Protein AF-G0YP04-F1 (afdb_monomer)

Nearest PDB structures (foldseek):
  8ox1-assembly1_G  TM=1.005E+00  e=1.441E-09  Homo sapiens
  6ler-assembly2_Q  TM=9.928E-01  e=1.262E-09  Homo sapiens
  6jr0-assembly1_G  TM=1.001E+00  e=1.876E-09  Homo sapiens
  5z23-assembly1_G  TM=1.005E+00  e=2.287E-09  Homo sapiens
  2pyo-assembly1_C  TM=1.008E+00  e=2.443E-09  Drosophila melanogaster

Organism: NCBI:txid1050409

Solvent-accessible surface area (backbone atoms only — not comparable to full-atom values): 4100 Å² total; per-residue (Å²): 134,92,77,52,66,18,70,75,69,75,44,89,42,62,22,66,56,44,41,53,50,52,62,72,63,68,77,51,99,71,81,62,85,60,54,24,48,54,52,32,49,53,53,44,51,55,49,50,56,51,49,53,56,44,47,52,53,20,49,76,70,76,36,96,61,77,75,136

pLDDT: mean 97.87, std 2.41, range [80.06, 98.81]

Mean predicted aligned error: 2.55 Å

Secondary structure (DSSP, 8-state):
-PPPHHHHHT-SS-HHHHHHHHHHTTS-S---SSHHHHHHHHHHHHHHHHHHHHHHHHHHTT-SS---

Foldseek 3Di:
DDDAPCRVLVAPFRLVVQVVVVCVVPPDPDDDPCNSSVVRVVVRVVVVVVCVVQCVVCVVVVHPDRDD

Sequence (68 aa):
KAKSRSSRAGLQFPVGRVHRLLRKGNYAERVGAGAPVYLAAVLEYLTAEILELAGNAARDNKKTRIIP

InterPro domains:
  IPR002119 Histone H2A [PR00620] (1-23)
  IPR002119 Histone H2A [PR00620] (30-45)
  IPR002119 Histone H2A [PR00620] (45-58)
  IPR002119 Histone H2A [PR00620] (59-68)
  IPR002119 Histone H2A [PTHR23430] (2-68)
  IPR002119 Histone H2A [SM00414] (1-68)
  IPR007125 Core Histone H2A/H2B/H3 domain [PF00125] (3-67)
  IPR009072 Histone-fold [G3DSA:1.10.20.10] (1-68)
  IPR009072 Histone-fold [SSF47113] (2-68)
  IPR032458 Histone H2A conserved site [PS00046] (9-15)
  IPR061508 Histone H2A, histone fold [cd00074] (3-68)

Radius of gyration: 15.95 Å; Cα contacts (8 Å, |Δi|>4): 49; chains: 1; bounding box: 32×23×43 Å

Structure (mmCIF, N/CA/C/O backbone):
data_AF-G0YP04-F1
#
_entry.id   AF-G0YP04-F1
#
loop_
_atom_site.group_PDB
_atom_site.id
_atom_site.type_symbol
_atom_site.label_atom_id
_atom_site.label_alt_id
_atom_site.label_comp_id
_atom_site.label_asym_id
_atom_site.label_entity_id
_atom_site.label_seq_id
_atom_site.pdbx_PDB_ins_code
_atom_site.Cartn_x
_atom_site.Cartn_y
_atom_site.Cartn_z
_atom_site.occupancy
_atom_site.B_iso_or_equiv
_atom_site.auth_seq_id
_atom_site.auth_comp_id
_atom_site.auth_asym_id
_atom_site.auth_atom_id
_atom_site.pdbx_PDB_model_num
ATOM 1 N N . LYS A 1 1 ? -9.302 -11.185 -19.566 1.00 80.06 1 LYS A N 1
ATOM 2 C CA . LYS A 1 1 ? -9.579 -9.911 -18.845 1.00 80.06 1 LYS A CA 1
ATOM 3 C C . LYS A 1 1 ? -8.266 -9.328 -18.320 1.00 80.06 1 LYS A C 1
ATOM 5 O O . LYS A 1 1 ? -7.435 -10.097 -17.850 1.00 80.06 1 LYS A O 1
ATOM 10 N N . ALA A 1 2 ? -8.054 -8.012 -18.416 1.00 91.56 2 ALA A N 1
ATOM 11 C CA . ALA A 1 2 ? -6.837 -7.372 -17.907 1.00 91.56 2 ALA A CA 1
ATOM 12 C C . ALA A 1 2 ? -6.792 -7.426 -16.366 1.00 91.56 2 ALA A C 1
ATOM 14 O O . ALA A 1 2 ? -7.759 -7.045 -15.712 1.00 91.56 2 ALA A O 1
ATOM 15 N N . LYS A 1 3 ? -5.682 -7.905 -15.788 1.00 95.38 3 LYS A N 1
ATOM 16 C CA . LYS A 1 3 ? -5.429 -7.885 -14.334 1.00 95.38 3 LYS A CA 1
ATOM 17 C C . LYS A 1 3 ? -4.568 -6.675 -13.975 1.00 95.38 3 LYS A C 1
ATOM 19 O O . LYS A 1 3 ? -3.577 -6.406 -14.656 1.00 95.38 3 LYS A O 1
ATOM 24 N N . SER A 1 4 ? -4.924 -5.963 -12.906 1.00 97.50 4 SER A N 1
ATOM 25 C CA . SER A 1 4 ? -4.146 -4.818 -12.422 1.00 97.50 4 SER A CA 1
ATOM 26 C C . SER A 1 4 ? -2.809 -5.277 -11.828 1.00 97.50 4 SER A C 1
ATOM 28 O O . SER A 1 4 ? -2.690 -6.398 -11.331 1.00 97.50 4 SER A O 1
ATOM 30 N N . ARG A 1 5 ? -1.794 -4.405 -11.834 1.00 97.50 5 ARG A N 1
ATOM 31 C CA . ARG A 1 5 ? -0.502 -4.706 -11.188 1.00 97.50 5 ARG A CA 1
ATOM 32 C C . ARG A 1 5 ? -0.645 -4.964 -9.686 1.00 97.50 5 ARG A C 1
ATOM 34 O O . ARG A 1 5 ? -0.001 -5.878 -9.197 1.00 97.50 5 ARG A O 1
ATOM 41 N N . SER A 1 6 ? -1.530 -4.235 -9.002 1.00 98.25 6 SER A N 1
ATOM 42 C CA . SER A 1 6 ? -1.868 -4.487 -7.594 1.00 98.25 6 SER A CA 1
ATOM 43 C C . SER A 1 6 ? -2.439 -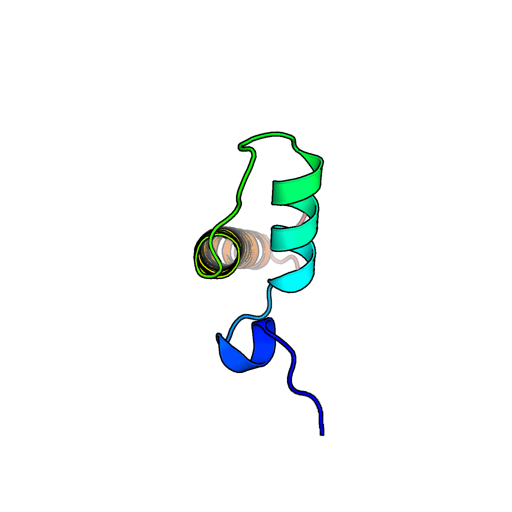5.890 -7.395 1.00 98.25 6 SER A C 1
ATOM 45 O O . SER A 1 6 ? -1.918 -6.640 -6.583 1.00 98.25 6 SER A O 1
ATOM 47 N N . SER A 1 7 ? -3.407 -6.308 -8.224 1.00 98.00 7 SER A N 1
ATOM 48 C CA . SER A 1 7 ? -3.993 -7.656 -8.122 1.00 98.00 7 SER A CA 1
ATOM 49 C C . SER A 1 7 ? -2.992 -8.780 -8.401 1.00 98.00 7 SER A C 1
ATOM 51 O O . SER A 1 7 ? -3.112 -9.857 -7.833 1.00 98.00 7 SER A O 1
ATOM 53 N N . ARG A 1 8 ? -1.993 -8.546 -9.265 1.00 97.62 8 ARG A N 1
ATOM 54 C CA . ARG A 1 8 ? -0.904 -9.507 -9.512 1.00 97.62 8 ARG A CA 1
ATOM 55 C C . ARG A 1 8 ? 0.094 -9.572 -8.355 1.00 97.62 8 ARG A C 1
ATOM 57 O O . ARG A 1 8 ? 0.684 -10.621 -8.155 1.00 97.62 8 ARG A O 1
ATOM 64 N N . ALA A 1 9 ? 0.290 -8.462 -7.646 1.00 98.00 9 ALA A N 1
ATOM 65 C CA . ALA A 1 9 ? 1.194 -8.361 -6.503 1.00 98.00 9 ALA A CA 1
ATOM 66 C C . ALA A 1 9 ? 0.529 -8.711 -5.160 1.00 98.00 9 ALA A C 1
ATOM 68 O O . ALA A 1 9 ? 1.223 -8.768 -4.156 1.00 98.00 9 ALA A O 1
ATOM 69 N N . GLY A 1 10 ? -0.793 -8.919 -5.129 1.00 98.31 10 GLY A N 1
ATOM 70 C CA . GLY A 1 10 ? -1.533 -9.194 -3.893 1.00 98.31 10 GLY A CA 1
ATOM 71 C C . GLY A 1 10 ? -1.684 -7.984 -2.965 1.00 98.31 10 GLY A C 1
ATOM 72 O O . GLY A 1 10 ? -1.863 -8.173 -1.772 1.00 98.31 10 GLY A O 1
ATOM 73 N N . LEU A 1 11 ? -1.606 -6.761 -3.498 1.00 98.50 11 LEU A N 1
ATOM 74 C CA . LEU A 1 11 ? -1.645 -5.518 -2.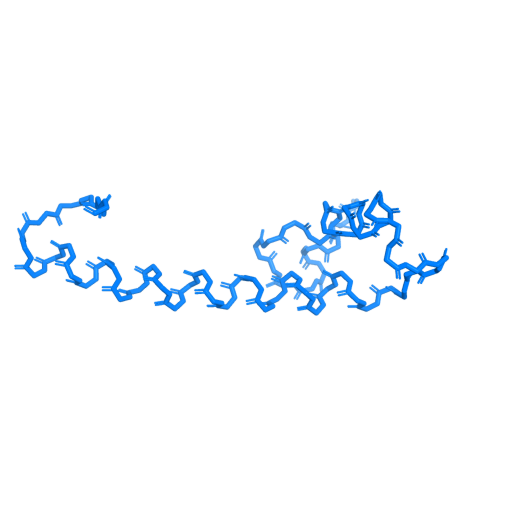715 1.00 98.50 11 LEU A CA 1
ATOM 75 C C . LEU A 1 11 ? -2.992 -4.801 -2.861 1.00 98.50 11 LEU A C 1
ATOM 77 O O . LEU A 1 11 ? -3.534 -4.725 -3.971 1.00 98.50 11 LEU A O 1
ATOM 81 N N . GLN A 1 12 ? -3.488 -4.212 -1.772 1.00 98.56 12 GLN A N 1
ATOM 82 C CA . GLN A 1 12 ? -4.600 -3.253 -1.791 1.00 98.56 12 GLN A CA 1
ATOM 83 C C . GLN A 1 12 ? -4.157 -1.891 -2.343 1.00 98.56 12 GLN A C 1
ATOM 85 O O . GLN A 1 12 ? -4.903 -1.210 -3.054 1.00 98.56 12 GLN A O 1
ATOM 90 N N . PHE A 1 13 ? -2.915 -1.491 -2.069 1.00 98.44 13 PHE A N 1
ATOM 91 C CA . PHE A 1 13 ? -2.365 -0.217 -2.499 1.00 98.44 13 PHE A CA 1
ATOM 92 C C . PHE A 1 13 ? -2.159 -0.165 -4.026 1.00 98.44 13 PHE A C 1
ATOM 94 O O . PHE A 1 13 ? -1.823 -1.156 -4.693 1.00 98.44 13 PHE A O 1
ATOM 101 N N . PRO A 1 14 ? -2.345 1.015 -4.649 1.00 98.56 14 PRO A N 1
ATOM 102 C CA . PRO A 1 14 ? -2.344 1.148 -6.101 1.00 98.56 14 PRO A CA 1
ATOM 103 C C . PRO A 1 14 ? -0.921 1.213 -6.686 1.00 98.56 14 PRO A C 1
ATOM 105 O O . PRO A 1 14 ? -0.412 2.296 -6.982 1.00 98.56 14 PRO A O 1
ATOM 108 N N . VAL A 1 15 ? -0.311 0.060 -6.990 1.00 98.69 15 VAL A N 1
ATOM 109 C CA . VAL A 1 15 ? 1.025 -0.072 -7.621 1.00 98.69 15 VAL A CA 1
ATOM 110 C C . VAL A 1 15 ? 1.173 0.819 -8.861 1.00 98.69 15 VAL A C 1
ATOM 112 O O . VAL A 1 15 ? 2.208 1.443 -9.096 1.00 98.69 15 VAL A O 1
ATOM 115 N N . GLY A 1 16 ? 0.119 0.920 -9.680 1.00 98.31 16 GLY A N 1
ATOM 116 C CA . GLY A 1 16 ? 0.154 1.750 -10.884 1.00 98.31 16 GLY A CA 1
ATOM 117 C C . GLY A 1 16 ? 0.248 3.251 -10.607 1.00 98.31 16 GLY A C 1
ATOM 118 O O . GLY A 1 16 ? 0.924 3.965 -11.350 1.00 98.31 16 GLY A O 1
ATOM 119 N N . ARG A 1 17 ? -0.386 3.716 -9.526 1.00 98.69 17 ARG A N 1
ATOM 120 C CA . ARG A 1 17 ? -0.307 5.107 -9.071 1.00 98.69 17 ARG A CA 1
ATOM 121 C C . ARG A 1 17 ? 1.075 5.396 -8.499 1.00 98.69 17 ARG A C 1
ATOM 123 O O . ARG A 1 17 ? 1.656 6.404 -8.885 1.00 98.69 17 ARG A O 1
ATOM 130 N N . VAL A 1 18 ? 1.617 4.493 -7.679 1.00 98.56 18 VAL A N 1
ATOM 131 C CA . VAL A 1 18 ? 2.970 4.617 -7.112 1.00 98.56 18 VAL A CA 1
ATOM 132 C C . VAL A 1 18 ? 4.011 4.746 -8.221 1.00 98.56 18 VAL A C 1
ATOM 134 O O . VAL A 1 18 ? 4.790 5.691 -8.216 1.00 98.56 18 VAL A O 1
ATOM 137 N N . HIS A 1 19 ? 3.959 3.892 -9.249 1.00 98.56 19 HIS A N 1
ATOM 138 C CA . HIS A 1 19 ? 4.871 4.007 -10.393 1.00 98.56 19 HIS A CA 1
ATOM 139 C C . HIS A 1 19 ? 4.758 5.379 -11.080 1.00 98.56 19 HIS A C 1
ATOM 141 O O . HIS A 1 19 ? 5.764 6.029 -11.354 1.00 98.56 19 HIS A O 1
ATOM 147 N N . ARG A 1 20 ? 3.538 5.862 -11.343 1.00 98.44 20 ARG A N 1
ATOM 148 C CA . ARG A 1 20 ? 3.349 7.181 -11.967 1.00 98.44 20 ARG A CA 1
ATOM 149 C C . ARG A 1 20 ? 3.941 8.307 -11.113 1.00 98.44 20 ARG A C 1
ATOM 151 O O . ARG A 1 20 ? 4.566 9.201 -11.672 1.00 98.44 20 ARG A O 1
ATOM 158 N N . LEU A 1 21 ? 3.745 8.261 -9.795 1.00 98.56 21 LEU A N 1
ATOM 159 C CA . LEU A 1 21 ? 4.292 9.258 -8.874 1.00 98.56 21 LEU A CA 1
ATOM 160 C C . LEU A 1 21 ? 5.824 9.207 -8.825 1.00 98.56 21 LEU A C 1
ATOM 162 O O . LEU A 1 21 ? 6.446 10.257 -8.920 1.00 98.56 21 LEU A O 1
ATOM 166 N N . LEU A 1 22 ? 6.427 8.013 -8.803 1.00 98.19 22 LEU A N 1
ATOM 167 C CA . LEU A 1 22 ? 7.885 7.852 -8.872 1.00 98.19 22 LEU A CA 1
ATOM 168 C C . LEU A 1 22 ? 8.482 8.464 -10.148 1.00 98.19 22 LEU A C 1
ATOM 170 O O . LEU A 1 22 ? 9.507 9.130 -10.077 1.00 98.19 22 LEU A O 1
ATOM 174 N N . ARG A 1 23 ? 7.830 8.297 -11.309 1.00 97.69 23 ARG A N 1
ATOM 175 C CA . ARG A 1 23 ? 8.295 8.933 -12.557 1.00 97.69 23 ARG A CA 1
ATOM 176 C C . ARG A 1 23 ? 8.087 10.445 -12.579 1.00 97.69 23 ARG A C 1
ATOM 178 O O . ARG A 1 23 ? 8.920 11.150 -13.124 1.00 97.69 23 ARG A O 1
ATOM 185 N N . LYS A 1 24 ? 6.990 10.945 -12.001 1.00 98.12 24 LYS A N 1
ATOM 186 C CA . LYS A 1 24 ? 6.713 12.390 -11.939 1.00 98.12 24 LYS A CA 1
ATOM 187 C C . LYS A 1 24 ? 7.627 13.117 -10.943 1.00 98.12 24 LYS A C 1
ATOM 189 O O . LYS A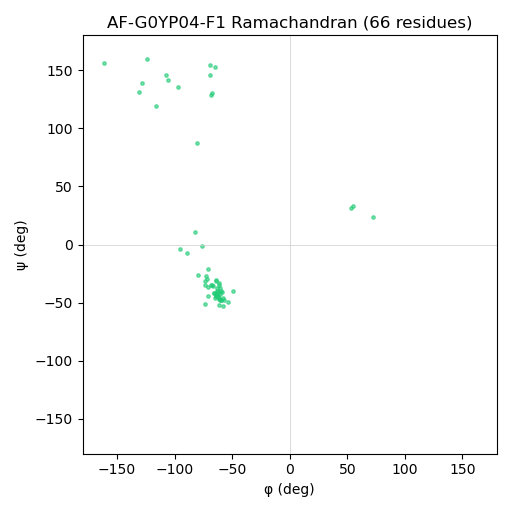 1 24 ? 7.864 14.306 -11.104 1.00 98.12 24 LYS A O 1
ATOM 194 N N . GLY A 1 25 ? 8.110 12.418 -9.918 1.00 97.56 25 GLY A N 1
ATOM 195 C CA . GLY A 1 25 ? 8.944 12.992 -8.863 1.00 97.56 25 GLY A CA 1
ATOM 196 C C . GLY A 1 25 ? 10.400 13.259 -9.250 1.00 97.56 25 GLY A C 1
ATOM 197 O O . GLY A 1 25 ? 11.137 13.753 -8.410 1.00 97.56 25 GLY A O 1
ATOM 198 N N . ASN A 1 26 ? 10.822 12.942 -10.482 1.00 96.00 26 ASN A N 1
ATOM 199 C CA . ASN A 1 26 ? 12.193 13.149 -10.972 1.00 96.00 26 ASN A CA 1
ATOM 200 C C . ASN A 1 26 ? 13.286 12.534 -10.068 1.00 96.00 26 ASN A C 1
ATOM 202 O O . ASN A 1 26 ? 14.393 13.054 -9.992 1.00 96.00 26 ASN A O 1
ATOM 206 N N . TYR A 1 27 ? 12.989 11.419 -9.388 1.00 97.25 27 TYR A N 1
ATOM 207 C CA . TYR A 1 27 ? 13.942 10.754 -8.485 1.00 97.25 27 TYR A CA 1
ATOM 208 C C . TYR A 1 27 ? 15.089 10.049 -9.223 1.00 97.25 27 TYR A C 1
ATOM 210 O O . TYR A 1 27 ? 16.175 9.891 -8.677 1.00 97.25 27 TYR A O 1
ATOM 218 N N . ALA A 1 28 ? 14.828 9.581 -10.444 1.00 97.31 28 ALA A N 1
ATOM 219 C CA . ALA A 1 28 ? 15.794 8.950 -11.336 1.00 97.31 28 ALA A CA 1
ATOM 220 C C . ALA A 1 28 ? 15.258 8.982 -12.775 1.00 97.31 28 ALA A C 1
ATOM 222 O O . ALA A 1 28 ? 14.042 9.001 -12.983 1.00 97.31 28 ALA A O 1
ATOM 223 N N . GLU A 1 29 ? 16.144 8.906 -13.770 1.00 97.25 29 GLU A N 1
ATOM 224 C CA . GLU A 1 29 ? 15.751 8.834 -15.188 1.00 97.25 29 GLU A CA 1
ATOM 225 C C . GLU A 1 29 ? 14.920 7.580 -15.512 1.00 97.25 29 GLU A C 1
ATOM 227 O O . GLU A 1 29 ? 14.029 7.600 -16.365 1.00 97.25 29 GLU A O 1
ATOM 232 N N . ARG A 1 30 ? 15.195 6.464 -14.822 1.00 98.06 30 ARG A N 1
ATOM 233 C CA . ARG A 1 30 ? 14.521 5.175 -15.021 1.00 98.06 30 ARG A CA 1
ATOM 234 C C . ARG A 1 30 ? 14.017 4.626 -13.694 1.00 98.06 30 ARG A C 1
ATOM 236 O O . ARG A 1 30 ? 14.720 4.643 -12.692 1.00 98.06 30 ARG A O 1
ATOM 243 N N . VAL A 1 31 ? 12.811 4.064 -13.714 1.00 97.88 31 VAL A N 1
ATOM 244 C CA . VAL A 1 31 ? 12.200 3.387 -12.563 1.00 97.88 31 VAL A CA 1
ATOM 245 C C . VAL A 1 31 ? 12.015 1.913 -12.911 1.00 97.88 31 VAL A C 1
ATOM 247 O O . VAL A 1 31 ? 11.315 1.579 -13.869 1.00 97.88 31 VAL A O 1
ATOM 250 N N . GLY A 1 32 ? 12.658 1.028 -12.147 1.00 98.12 32 GLY A N 1
ATOM 251 C CA . GLY A 1 32 ? 12.543 -0.419 -12.331 1.00 98.12 32 GLY A CA 1
ATOM 252 C C . GLY A 1 32 ? 11.124 -0.933 -12.063 1.00 98.12 32 GLY A C 1
ATOM 253 O O . GLY A 1 32 ? 10.380 -0.364 -11.266 1.00 98.12 32 GLY A O 1
ATOM 254 N N . ALA A 1 33 ? 10.740 -2.042 -12.701 1.00 97.38 33 ALA A N 1
ATOM 255 C CA . ALA A 1 33 ? 9.379 -2.579 -12.596 1.00 97.38 33 ALA A CA 1
ATOM 256 C C . ALA A 1 33 ? 8.996 -3.036 -11.172 1.00 97.38 33 ALA A C 1
ATOM 258 O O . ALA A 1 33 ? 7.823 -2.937 -10.806 1.00 97.38 33 ALA A O 1
ATOM 259 N N . GLY A 1 34 ? 9.971 -3.497 -10.377 1.00 98.12 34 GLY A N 1
ATOM 260 C CA . GLY A 1 34 ? 9.772 -3.932 -8.989 1.00 98.12 34 GLY A CA 1
ATOM 261 C C . GLY A 1 34 ? 9.691 -2.789 -7.971 1.00 98.12 34 GLY A C 1
ATOM 262 O O . GLY A 1 34 ? 9.005 -2.926 -6.962 1.00 98.12 34 GLY A O 1
ATOM 263 N N . ALA A 1 35 ? 10.303 -1.635 -8.255 1.00 98.62 35 ALA A N 1
ATOM 264 C CA . ALA A 1 35 ? 10.319 -0.482 -7.351 1.00 98.62 35 ALA A CA 1
ATOM 265 C C . ALA A 1 35 ? 8.915 -0.026 -6.889 1.00 98.62 35 ALA A C 1
ATOM 267 O O . ALA A 1 35 ? 8.695 0.091 -5.684 1.00 98.62 35 ALA A O 1
ATOM 268 N N . PRO A 1 36 ? 7.920 0.174 -7.781 1.00 98.56 36 PRO A N 1
ATOM 269 C CA . PRO A 1 36 ? 6.581 0.571 -7.349 1.00 98.56 36 PRO A CA 1
ATOM 270 C C . PRO A 1 36 ? 5.804 -0.537 -6.633 1.00 98.56 36 PRO A C 1
ATOM 272 O O . PRO A 1 36 ? 4.846 -0.223 -5.935 1.00 98.56 36 PRO A O 1
ATOM 275 N N . VAL A 1 37 ? 6.167 -1.810 -6.828 1.00 98.75 37 VAL A N 1
ATOM 276 C CA . VAL A 1 37 ? 5.551 -2.932 -6.104 1.00 98.75 37 VAL A CA 1
ATOM 277 C C . VAL A 1 37 ? 6.053 -2.930 -4.667 1.00 98.75 37 VAL A C 1
ATOM 279 O O . VAL A 1 37 ? 5.244 -2.906 -3.747 1.00 98.75 37 VAL A O 1
ATOM 282 N N . TYR A 1 38 ? 7.374 -2.867 -4.487 1.00 98.75 38 TYR A N 1
ATOM 283 C CA . TYR A 1 38 ? 7.999 -2.851 -3.169 1.00 98.75 3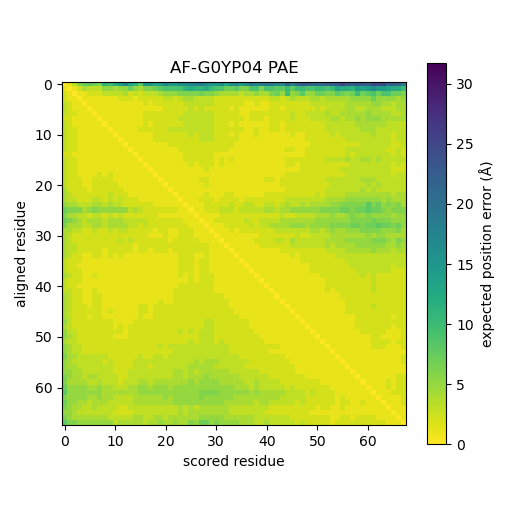8 TYR A CA 1
ATOM 284 C C . TYR A 1 38 ? 7.552 -1.638 -2.348 1.00 98.75 38 TYR A C 1
ATOM 286 O O . TYR A 1 38 ? 7.094 -1.786 -1.221 1.00 98.75 38 TYR A O 1
ATOM 294 N N . LEU A 1 39 ? 7.588 -0.439 -2.939 1.00 98.62 39 LEU A N 1
ATOM 295 C CA . LEU A 1 39 ? 7.148 0.768 -2.242 1.00 98.62 39 LEU A CA 1
ATOM 296 C C . LEU A 1 39 ? 5.655 0.718 -1.882 1.00 98.62 39 LEU A C 1
ATOM 298 O O . LEU A 1 39 ? 5.288 1.115 -0.782 1.00 98.62 39 LEU A O 1
ATOM 302 N N . ALA A 1 40 ? 4.791 0.213 -2.769 1.00 98.75 40 ALA A N 1
ATOM 303 C CA . ALA A 1 40 ? 3.374 0.043 -2.444 1.00 98.75 40 ALA A CA 1
ATOM 304 C C . ALA A 1 40 ? 3.167 -0.931 -1.273 1.00 98.75 40 ALA A C 1
ATOM 306 O O . ALA A 1 40 ? 2.359 -0.636 -0.400 1.00 98.75 40 ALA A O 1
ATOM 307 N N . ALA A 1 41 ? 3.917 -2.037 -1.233 1.00 98.75 41 ALA A N 1
ATOM 308 C CA . ALA A 1 41 ? 3.849 -3.012 -0.147 1.00 98.75 41 ALA A CA 1
ATOM 309 C C . ALA A 1 41 ? 4.289 -2.414 1.197 1.00 98.75 41 AL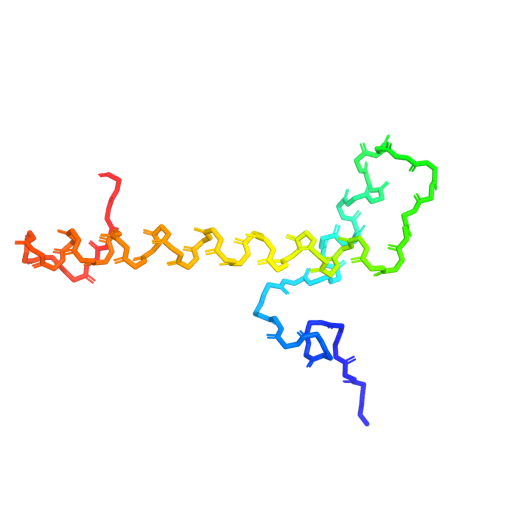A A C 1
ATOM 311 O O . ALA A 1 41 ? 3.608 -2.603 2.198 1.00 98.75 41 ALA A O 1
ATOM 312 N N . VAL A 1 42 ? 5.381 -1.642 1.218 1.00 98.81 42 VAL A N 1
ATOM 313 C CA . VAL A 1 42 ? 5.857 -0.969 2.439 1.00 98.81 42 VAL A CA 1
ATOM 314 C C . VAL A 1 42 ? 4.835 0.051 2.943 1.00 98.81 42 VAL A C 1
ATOM 316 O O . VAL A 1 42 ? 4.543 0.087 4.135 1.00 98.81 42 VAL A O 1
ATOM 319 N N . LEU A 1 43 ? 4.259 0.860 2.049 1.00 98.75 43 LEU A N 1
ATOM 320 C CA . LEU A 1 43 ? 3.224 1.826 2.426 1.00 98.75 43 LEU A CA 1
ATOM 321 C C . LEU A 1 43 ? 1.966 1.136 2.971 1.00 98.75 43 LEU A C 1
ATOM 323 O O . LEU A 1 43 ? 1.386 1.614 3.943 1.00 98.75 43 LEU A O 1
ATOM 327 N N . GLU A 1 44 ? 1.555 0.021 2.365 1.00 98.81 44 GLU A N 1
ATOM 328 C CA . GLU A 1 44 ? 0.415 -0.776 2.823 1.00 98.81 44 GLU A CA 1
ATOM 329 C C . GLU A 1 44 ?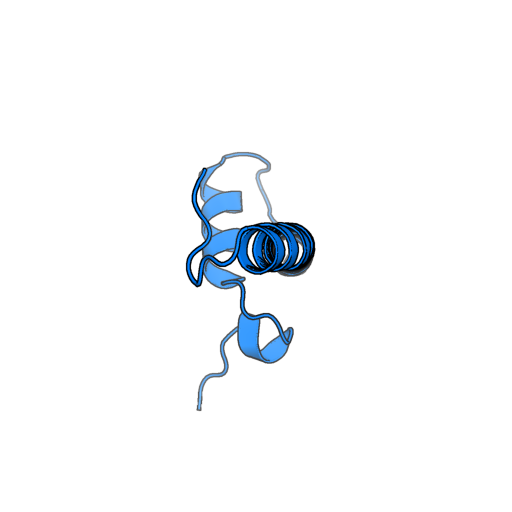 0.670 -1.387 4.201 1.00 98.81 44 GLU A C 1
ATOM 331 O O . GLU A 1 44 ? -0.172 -1.246 5.083 1.00 98.81 44 GLU A O 1
ATOM 336 N N . TYR A 1 45 ? 1.851 -1.976 4.407 1.00 98.69 45 TYR A N 1
ATOM 337 C CA . TYR A 1 45 ? 2.269 -2.543 5.688 1.00 98.69 45 TYR A CA 1
ATOM 338 C C . TYR A 1 45 ? 2.247 -1.499 6.810 1.00 98.69 45 TYR A C 1
ATOM 340 O O . TYR A 1 45 ? 1.576 -1.694 7.818 1.00 98.69 45 TYR A O 1
ATOM 348 N N . LEU A 1 46 ? 2.911 -0.355 6.613 1.00 98.81 46 LEU A N 1
ATOM 349 C CA . LEU A 1 46 ? 2.949 0.703 7.627 1.00 98.81 46 LEU A CA 1
ATOM 350 C C . LEU A 1 46 ? 1.554 1.273 7.915 1.00 98.81 46 LEU A C 1
ATOM 352 O O . LEU A 1 46 ? 1.232 1.573 9.061 1.00 98.81 46 LEU A O 1
ATOM 356 N N . THR A 1 47 ? 0.715 1.408 6.883 1.00 98.75 47 THR A N 1
ATOM 357 C CA . THR A 1 47 ? -0.672 1.860 7.056 1.00 98.75 47 THR A CA 1
ATOM 358 C C . THR A 1 47 ? -1.476 0.858 7.878 1.00 98.75 47 THR A C 1
ATOM 360 O O . THR A 1 47 ? -2.204 1.270 8.776 1.00 98.75 47 THR A O 1
ATOM 363 N N 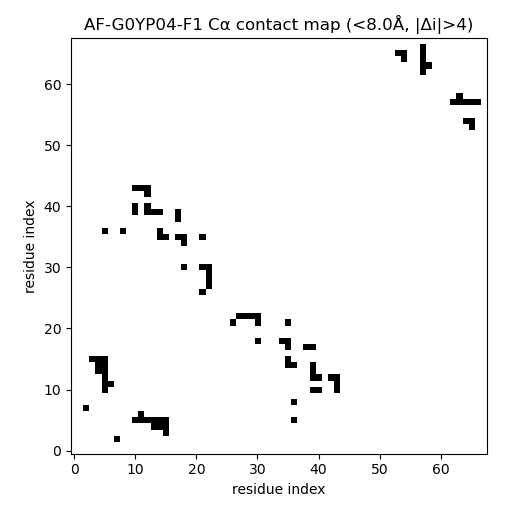. ALA A 1 48 ? -1.343 -0.441 7.595 1.00 98.75 48 ALA A N 1
ATOM 364 C CA . ALA A 1 48 ? -2.030 -1.493 8.336 1.00 98.75 48 ALA A CA 1
ATOM 365 C C . ALA A 1 48 ? -1.614 -1.503 9.813 1.00 98.75 48 ALA A C 1
ATOM 367 O O . ALA A 1 48 ? -2.484 -1.495 10.678 1.00 98.75 48 ALA A O 1
ATOM 368 N N . GLU A 1 49 ? -0.311 -1.420 10.091 1.00 98.69 49 GLU A N 1
ATOM 369 C CA . GLU A 1 49 ? 0.226 -1.403 11.456 1.00 98.69 49 GLU A CA 1
ATOM 370 C C . GLU A 1 49 ? -0.322 -0.217 12.267 1.00 98.69 49 GLU A C 1
ATOM 372 O O . GLU A 1 49 ? -0.823 -0.375 13.379 1.00 98.69 49 GLU A O 1
ATOM 377 N N . ILE A 1 50 ? -0.300 0.988 11.687 1.00 98.69 50 ILE A N 1
ATOM 378 C CA . ILE A 1 50 ? -0.805 2.192 12.358 1.00 98.69 50 ILE A CA 1
ATOM 379 C C . ILE A 1 50 ? -2.321 2.107 12.572 1.00 98.69 50 ILE A C 1
ATOM 381 O O . ILE A 1 50 ? -2.809 2.493 13.634 1.00 98.69 50 ILE A O 1
ATOM 385 N N . LEU A 1 51 ? -3.079 1.618 11.585 1.00 98.75 51 LEU A N 1
ATOM 386 C CA . LEU A 1 51 ? -4.535 1.501 11.696 1.00 98.75 51 LEU A CA 1
ATOM 387 C C . LEU A 1 51 ? -4.964 0.451 12.722 1.00 98.75 51 LEU A C 1
ATOM 389 O O . LEU A 1 51 ? -5.965 0.673 13.399 1.00 98.75 51 LEU A O 1
ATOM 393 N N . GLU A 1 52 ? -4.217 -0.642 12.864 1.00 98.62 52 GLU A N 1
ATOM 394 C CA . GLU A 1 52 ? -4.459 -1.654 13.894 1.00 98.62 52 GLU A CA 1
ATOM 395 C C . GLU A 1 52 ? -4.317 -1.038 15.293 1.00 98.62 52 GLU A C 1
ATOM 397 O O . GLU A 1 52 ? -5.246 -1.077 16.104 1.00 98.62 52 GLU A O 1
ATOM 402 N N . LEU A 1 53 ? -3.194 -0.361 15.554 1.00 98.69 53 LEU A N 1
ATOM 403 C CA . LEU A 1 53 ? -2.949 0.299 16.839 1.00 98.69 53 LEU A CA 1
ATOM 404 C C . LEU A 1 53 ? -3.955 1.426 17.117 1.00 98.69 53 LEU A C 1
ATOM 406 O O . LEU A 1 53 ? -4.488 1.526 18.223 1.00 98.69 53 LEU A O 1
ATOM 410 N N . ALA A 1 54 ? -4.263 2.254 16.117 1.00 98.69 54 ALA A N 1
ATOM 411 C CA . ALA A 1 54 ? -5.238 3.333 16.250 1.00 98.69 54 ALA A CA 1
ATOM 4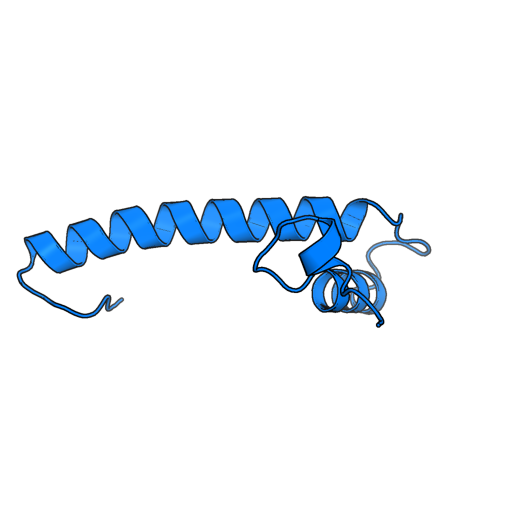12 C C . ALA A 1 54 ? -6.671 2.807 16.453 1.00 98.69 54 ALA A C 1
ATOM 414 O O . ALA A 1 54 ? -7.449 3.396 17.206 1.00 98.69 54 ALA A O 1
ATOM 415 N N . GLY A 1 55 ? -7.023 1.686 15.818 1.00 98.75 55 GLY A N 1
ATOM 416 C CA . GLY A 1 55 ? -8.298 0.997 16.010 1.00 98.75 55 GLY A CA 1
ATOM 417 C C . GLY A 1 55 ? -8.451 0.464 17.433 1.00 98.75 55 GLY A C 1
ATOM 418 O O . GLY A 1 55 ? -9.492 0.680 18.060 1.00 98.75 55 GLY A O 1
ATOM 419 N N . ASN A 1 56 ? -7.392 -0.145 17.971 1.00 98.56 56 ASN A N 1
ATOM 420 C CA . ASN A 1 56 ? -7.342 -0.592 19.362 1.00 98.56 56 ASN A CA 1
ATOM 421 C C . ASN A 1 56 ? -7.485 0.592 20.334 1.00 98.56 56 ASN A C 1
ATOM 423 O O . ASN A 1 56 ? -8.369 0.575 21.190 1.00 98.56 56 ASN A O 1
ATOM 427 N N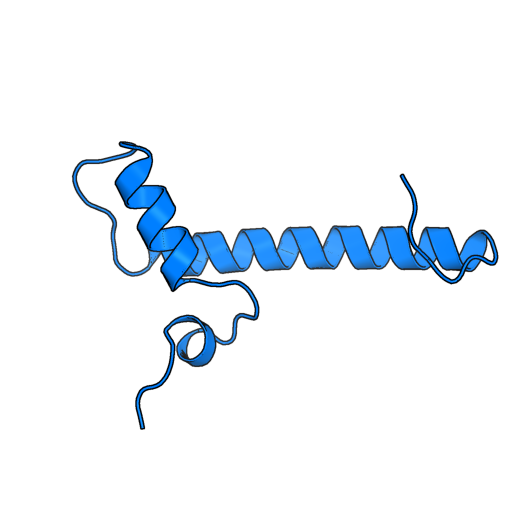 . ALA A 1 57 ? -6.748 1.686 20.117 1.00 98.62 57 ALA A N 1
ATOM 428 C CA . ALA A 1 57 ? -6.881 2.899 20.926 1.00 98.62 57 ALA A CA 1
ATOM 429 C C . ALA A 1 57 ? -8.299 3.507 20.871 1.00 98.62 57 ALA A C 1
ATOM 431 O O . ALA A 1 57 ? -8.838 3.939 21.894 1.00 98.62 57 ALA A O 1
ATOM 432 N N . ALA A 1 58 ? -8.945 3.527 19.700 1.00 98.69 58 ALA A N 1
ATOM 433 C CA . ALA A 1 58 ? -10.322 4.003 19.571 1.00 98.69 58 ALA A CA 1
ATOM 434 C C . ALA A 1 58 ? -11.305 3.113 20.354 1.00 98.69 58 ALA A C 1
ATOM 436 O O . ALA A 1 58 ? -12.175 3.631 21.063 1.00 98.69 58 ALA A O 1
ATOM 437 N N . ARG A 1 59 ? -11.136 1.787 20.273 1.00 98.38 59 ARG A N 1
ATOM 438 C CA . ARG A 1 59 ? -11.949 0.806 21.001 1.00 98.38 59 ARG A CA 1
ATOM 439 C C . ARG A 1 59 ? -11.811 0.968 22.514 1.00 98.38 59 ARG A C 1
ATOM 441 O O . ARG A 1 59 ? -12.835 0.991 23.199 1.00 98.38 59 ARG A O 1
ATOM 448 N N . ASP A 1 60 ? -10.592 1.144 23.016 1.00 98.50 60 ASP A N 1
ATOM 449 C CA . ASP A 1 60 ? -10.318 1.353 24.444 1.00 98.50 60 ASP A CA 1
ATOM 450 C C . ASP A 1 60 ? -10.989 2.632 24.966 1.00 98.50 60 ASP A C 1
ATOM 452 O O . ASP A 1 60 ? -11.544 2.666 26.065 1.00 98.50 60 ASP A O 1
ATOM 456 N N . ASN A 1 61 ? -11.068 3.661 24.118 1.00 98.19 61 ASN A N 1
ATOM 457 C CA . ASN A 1 61 ? -11.794 4.904 24.387 1.00 98.19 61 ASN A CA 1
ATOM 458 C C . ASN A 1 61 ? -13.310 4.818 24.119 1.00 98.19 61 ASN A C 1
ATOM 460 O O . ASN A 1 61 ? -14.006 5.840 24.115 1.00 98.19 61 ASN A O 1
ATOM 464 N N . LYS A 1 62 ? -13.849 3.610 23.898 1.00 98.12 62 LYS A N 1
ATOM 465 C CA . LYS A 1 62 ? -15.269 3.348 23.603 1.00 98.12 62 LYS A CA 1
ATOM 466 C C . LYS A 1 62 ? -15.779 4.148 22.395 1.00 98.12 62 LYS A C 1
ATOM 468 O O . LYS A 1 62 ? -16.935 4.574 22.359 1.00 98.12 62 LYS A O 1
ATOM 473 N N . LYS A 1 63 ? -14.915 4.387 21.405 1.00 98.50 63 LYS A N 1
ATOM 474 C CA . LYS A 1 63 ? -15.248 5.047 20.138 1.00 98.50 63 LYS A CA 1
ATOM 475 C C . LYS A 1 63 ? -15.265 4.022 19.008 1.00 98.50 63 LYS A C 1
ATOM 477 O O . LYS A 1 63 ? -14.476 3.088 18.980 1.00 98.50 63 LYS A O 1
ATOM 482 N N . THR A 1 64 ? -16.154 4.228 18.039 1.00 97.81 64 THR A N 1
ATOM 483 C CA . THR A 1 64 ? -16.248 3.398 16.823 1.00 97.81 64 THR A CA 1
ATOM 484 C C . THR A 1 64 ? -15.489 3.986 15.632 1.00 97.81 64 THR A C 1
ATOM 486 O O . THR A 1 64 ? -15.441 3.377 14.568 1.00 97.81 64 THR A O 1
ATOM 489 N N . ARG A 1 65 ? -14.913 5.185 15.784 1.00 98.50 65 ARG A N 1
ATOM 490 C CA . ARG A 1 65 ? -14.199 5.917 14.735 1.00 98.50 65 ARG A CA 1
ATOM 491 C C . ARG A 1 65 ? -12.851 6.390 15.267 1.00 98.50 65 ARG A C 1
ATOM 493 O O . ARG A 1 65 ? -12.809 7.008 16.328 1.00 98.50 65 ARG A O 1
ATOM 500 N N . ILE A 1 66 ? -11.793 6.141 14.498 1.00 98.38 66 ILE A N 1
ATOM 501 C CA . ILE A 1 66 ? -10.461 6.712 14.726 1.00 98.38 66 ILE A CA 1
ATOM 502 C C . ILE A 1 66 ? -10.527 8.224 14.468 1.00 98.38 66 ILE A C 1
ATOM 504 O O . ILE A 1 66 ? -11.052 8.660 13.441 1.00 98.38 66 ILE A O 1
ATOM 508 N N . ILE A 1 67 ? -10.007 9.008 15.406 1.00 97.75 67 ILE A N 1
ATOM 509 C CA . ILE A 1 67 ? -9.839 10.463 15.312 1.00 97.75 67 ILE A CA 1
ATOM 510 C C . ILE A 1 67 ? -8.360 10.810 15.558 1.00 97.75 67 ILE A C 1
ATOM 512 O O . ILE A 1 67 ? -7.660 9.958 16.109 1.00 97.75 67 ILE A O 1
ATOM 516 N N . PRO A 1 68 ? -7.883 11.994 15.126 1.00 96.81 68 PRO A N 1
ATOM 517 C CA . PRO A 1 68 ? -6.541 12.471 15.461 1.00 96.81 68 PRO A CA 1
ATOM 518 C C . PRO A 1 68 ? -6.314 12.617 16.968 1.00 96.81 68 PRO A C 1
ATOM 520 O O . PRO A 1 68 ? -7.293 12.955 17.677 1.00 96.81 68 PRO A O 1
#